Protein AF-A0A7C7V4V4-F1 (afdb_monomer_lite)

Structure (mmCIF, N/CA/C/O backbone):
data_AF-A0A7C7V4V4-F1
#
_entry.id   AF-A0A7C7V4V4-F1
#
loop_
_atom_site.group_PDB
_atom_site.id
_atom_site.type_symbol
_atom_site.label_atom_id
_atom_site.label_alt_id
_atom_site.label_comp_id
_atom_site.label_asym_id
_atom_site.label_entity_id
_atom_site.label_seq_id
_atom_site.pdbx_PDB_ins_code
_atom_site.Cartn_x
_atom_site.Cartn_y
_atom_site.Cartn_z
_atom_site.occupancy
_atom_site.B_iso_or_equiv
_atom_site.auth_seq_id
_atom_site.auth_comp_id
_atom_site.auth_asym_id
_atom_site.auth_atom_id
_atom_site.pdbx_PDB_model_num
ATOM 1 N N . MET A 1 1 ? 2.102 7.742 -15.409 1.00 45.19 1 MET A N 1
ATOM 2 C CA . MET A 1 1 ? 2.579 7.795 -14.006 1.00 45.19 1 MET A CA 1
ATOM 3 C C . MET A 1 1 ? 1.457 8.333 -13.139 1.00 45.19 1 MET A C 1
ATOM 5 O O . MET A 1 1 ? 1.022 9.452 -13.371 1.00 45.19 1 MET A O 1
ATOM 9 N N . SER A 1 2 ? 0.946 7.530 -12.204 1.00 52.53 2 SER A N 1
ATOM 10 C CA . SER A 1 2 ? -0.172 7.933 -11.345 1.00 52.53 2 SER A CA 1
ATOM 11 C C . SER A 1 2 ? 0.364 8.772 -10.183 1.00 52.53 2 SER A C 1
ATOM 13 O O . SER A 1 2 ? 1.082 8.263 -9.323 1.00 52.53 2 SER A O 1
ATOM 15 N N . ARG A 1 3 ? 0.106 10.081 -10.210 1.00 69.62 3 ARG A N 1
ATOM 16 C CA . ARG A 1 3 ? 0.270 10.973 -9.049 1.00 69.62 3 ARG A CA 1
ATOM 17 C C . ARG A 1 3 ? -1.017 10.931 -8.230 1.00 69.62 3 ARG A C 1
ATOM 19 O O . ARG A 1 3 ? -2.068 10.620 -8.795 1.00 69.62 3 ARG A O 1
ATOM 26 N N . ILE A 1 4 ? -0.956 11.284 -6.945 1.00 70.12 4 ILE A N 1
ATOM 27 C CA . ILE A 1 4 ? -2.127 11.219 -6.056 1.00 70.12 4 ILE A CA 1
ATOM 28 C C . ILE A 1 4 ? -3.329 12.005 -6.613 1.00 70.12 4 ILE A C 1
ATOM 30 O O . ILE A 1 4 ? -4.430 11.468 -6.668 1.00 70.12 4 ILE A O 1
ATOM 34 N N . GLY A 1 5 ? -3.096 13.208 -7.150 1.00 64.12 5 GLY A N 1
ATOM 35 C CA . GLY A 1 5 ? -4.133 14.040 -7.775 1.00 64.12 5 GLY A CA 1
ATOM 36 C C . GLY A 1 5 ? -4.476 13.687 -9.228 1.00 64.12 5 GLY A C 1
ATOM 37 O O . GLY A 1 5 ? -5.410 14.254 -9.774 1.00 64.12 5 GLY A O 1
ATOM 38 N N . GLY A 1 6 ? -3.734 12.777 -9.870 1.00 71.62 6 GLY A N 1
ATOM 39 C CA . GLY A 1 6 ? -3.964 12.398 -11.270 1.00 71.62 6 GLY A CA 1
ATOM 40 C C . GLY A 1 6 ? -4.728 11.085 -11.410 1.00 71.62 6 GLY A C 1
ATOM 41 O O . GLY A 1 6 ? -5.802 11.039 -11.991 1.00 71.62 6 GLY A O 1
ATOM 42 N N . GLY A 1 7 ? -4.174 9.998 -10.872 1.00 72.00 7 GLY A N 1
ATOM 43 C CA . GLY A 1 7 ? -4.802 8.674 -10.941 1.00 72.00 7 GLY A CA 1
ATOM 44 C C . GLY A 1 7 ? -4.819 7.942 -9.603 1.00 72.00 7 GLY A C 1
ATOM 45 O O . GLY A 1 7 ? -5.002 6.724 -9.576 1.00 72.00 7 GLY A O 1
ATOM 46 N N . GLY A 1 8 ? -4.619 8.668 -8.497 1.00 76.44 8 GLY A N 1
ATOM 47 C CA . GLY A 1 8 ? -4.661 8.115 -7.146 1.00 76.44 8 GLY A CA 1
ATOM 48 C C . GLY A 1 8 ? -5.963 7.383 -6.849 1.00 76.44 8 GLY A C 1
ATOM 49 O O . GLY A 1 8 ? -5.939 6.237 -6.403 1.00 76.44 8 GLY A O 1
ATOM 50 N N . SER A 1 9 ? -7.092 7.999 -7.203 1.00 77.69 9 SER A N 1
ATOM 51 C CA . SER A 1 9 ? -8.434 7.422 -7.054 1.00 77.69 9 SER A CA 1
ATOM 52 C C . SER A 1 9 ? -8.596 6.096 -7.806 1.00 77.69 9 SER A C 1
ATOM 54 O O . SER A 1 9 ? -9.168 5.145 -7.271 1.00 77.69 9 SER A O 1
ATOM 56 N N . HIS A 1 10 ? -8.046 5.994 -9.019 1.00 80.44 10 HIS A N 1
ATOM 57 C CA . HIS A 1 10 ? -8.098 4.768 -9.815 1.00 80.44 10 HIS A CA 1
ATOM 58 C C . HIS A 1 10 ? -7.267 3.641 -9.210 1.00 80.44 10 HIS A C 1
ATOM 60 O O . HIS A 1 10 ? -7.712 2.494 -9.249 1.00 80.44 10 HIS A O 1
ATOM 66 N N . SER A 1 11 ? -6.097 3.949 -8.644 1.00 82.00 11 SER A N 1
ATOM 67 C CA . SER A 1 11 ? -5.208 2.935 -8.070 1.00 82.00 11 SER A CA 1
ATOM 68 C C . SER A 1 11 ? -5.661 2.471 -6.684 1.00 82.00 11 SER A C 1
ATOM 70 O O . SER A 1 11 ? -5.532 1.290 -6.386 1.00 82.00 11 SER A O 1
ATOM 72 N N . ILE A 1 12 ? -6.289 3.331 -5.877 1.00 87.31 12 ILE A N 1
ATOM 73 C CA . ILE A 1 12 ? -6.680 2.990 -4.497 1.00 87.31 12 ILE A CA 1
ATOM 74 C C . ILE A 1 12 ? -8.104 2.426 -4.352 1.00 87.31 12 ILE A C 1
ATOM 76 O O . ILE A 1 12 ? -8.500 2.045 -3.256 1.00 87.31 12 ILE A O 1
ATOM 80 N N . ASN A 1 13 ? -8.893 2.334 -5.427 1.00 88.25 13 ASN A N 1
ATOM 81 C CA . ASN A 1 13 ? -10.301 1.908 -5.360 1.00 88.25 13 ASN A CA 1
ATOM 82 C C . ASN A 1 13 ? -10.508 0.565 -4.629 1.00 88.25 13 ASN A C 1
ATOM 84 O O . ASN A 1 13 ? -11.387 0.453 -3.773 1.00 88.25 13 ASN A O 1
ATOM 88 N N . VAL A 1 14 ? -9.685 -0.451 -4.921 1.00 89.56 14 VAL A N 1
ATOM 89 C CA . VAL A 1 14 ? -9.786 -1.751 -4.232 1.00 89.56 14 VAL A CA 1
ATOM 90 C C . VAL A 1 14 ? -9.471 -1.613 -2.748 1.00 89.56 14 VAL A C 1
ATOM 92 O O . VAL A 1 14 ? -10.229 -2.132 -1.937 1.00 89.56 14 VAL A O 1
ATOM 95 N N . ALA A 1 15 ? -8.426 -0.870 -2.375 1.00 90.69 15 ALA A N 1
ATOM 96 C CA . ALA A 1 15 ? -8.108 -0.624 -0.971 1.00 90.69 15 ALA A CA 1
ATOM 97 C C . ALA A 1 15 ? -9.236 0.143 -0.261 1.00 90.69 15 ALA A C 1
ATOM 99 O O . ALA A 1 15 ? -9.632 -0.239 0.835 1.00 90.69 15 ALA A O 1
ATOM 100 N N . PHE A 1 16 ? -9.822 1.158 -0.907 1.00 91.38 16 PHE A N 1
ATOM 101 C CA . PHE A 1 16 ? -10.945 1.924 -0.362 1.00 91.38 16 PHE A CA 1
ATOM 102 C C . PHE A 1 16 ? -12.143 1.028 -0.023 1.00 91.38 16 PHE A C 1
ATOM 104 O O . PHE A 1 16 ? -12.714 1.132 1.065 1.00 91.38 16 PHE A O 1
ATOM 111 N N . LYS A 1 17 ? -12.507 0.127 -0.945 1.00 91.31 17 LYS A N 1
ATOM 112 C CA . LYS A 1 17 ? -13.627 -0.804 -0.764 1.00 91.31 17 LYS A CA 1
ATOM 113 C C . LYS A 1 17 ? -13.304 -1.913 0.231 1.00 91.31 17 LYS A C 1
ATOM 115 O O . LYS A 1 17 ? -14.086 -2.143 1.145 1.00 91.31 17 LYS A O 1
ATOM 120 N N . ALA A 1 18 ? -12.159 -2.576 0.078 1.00 91.44 18 ALA A N 1
ATOM 121 C CA . ALA A 1 18 ? -11.777 -3.716 0.909 1.00 91.44 18 ALA A CA 1
ATOM 122 C C . ALA A 1 18 ? -11.565 -3.322 2.374 1.00 91.44 18 ALA A C 1
ATOM 124 O O . ALA A 1 18 ? -11.892 -4.084 3.277 1.00 91.44 18 ALA A O 1
ATOM 125 N N . LEU A 1 19 ? -11.067 -2.108 2.615 1.00 92.56 19 LEU A N 1
ATOM 126 C CA . LEU A 1 19 ? -10.933 -1.562 3.957 1.00 92.56 19 LEU A CA 1
ATOM 127 C C . LEU A 1 19 ? -12.225 -0.903 4.454 1.00 92.56 19 LEU A C 1
ATOM 129 O O . LEU A 1 19 ? -12.207 -0.398 5.563 1.00 92.56 19 LEU A O 1
ATOM 133 N N . ASN A 1 20 ? -13.328 -0.879 3.704 1.00 92.25 20 ASN A N 1
ATOM 134 C CA . ASN A 1 20 ? -14.571 -0.206 4.097 1.00 92.25 20 ASN A CA 1
ATOM 135 C C . ASN A 1 20 ? -14.352 1.247 4.576 1.00 92.25 20 ASN A C 1
ATOM 137 O O . ASN A 1 20 ? -14.831 1.662 5.632 1.00 92.25 20 ASN A O 1
ATOM 141 N N . LEU A 1 21 ? -13.582 2.037 3.819 1.00 92.12 21 LEU A N 1
ATOM 142 C CA . LEU A 1 21 ? -13.266 3.415 4.220 1.00 92.12 21 LEU A CA 1
ATOM 143 C C . LEU A 1 21 ? -14.501 4.327 4.227 1.00 92.12 21 LEU A C 1
ATOM 145 O O . LEU A 1 21 ? -14.528 5.314 4.957 1.00 92.12 21 LEU A O 1
ATOM 149 N N . ARG A 1 22 ? -15.552 3.973 3.473 1.00 91.69 22 ARG A N 1
ATOM 150 C CA . ARG A 1 22 ? -16.830 4.701 3.458 1.00 91.69 22 ARG A CA 1
ATOM 151 C C . ARG A 1 22 ? -17.478 4.781 4.843 1.00 91.69 22 ARG A C 1
ATOM 153 O O . ARG A 1 22 ? -18.112 5.796 5.124 1.00 91.69 22 ARG A O 1
ATOM 160 N N . ALA A 1 23 ? -17.268 3.782 5.703 1.00 90.81 23 ALA A N 1
ATOM 161 C CA . ALA A 1 23 ? -17.816 3.762 7.058 1.00 90.81 23 ALA A CA 1
ATOM 162 C C . ALA A 1 23 ? -17.355 4.951 7.918 1.00 90.81 23 ALA A C 1
ATOM 164 O O . ALA A 1 23 ? -18.059 5.342 8.840 1.00 90.81 23 ALA A O 1
ATOM 165 N N . LEU A 1 24 ? -16.213 5.571 7.600 1.00 91.25 24 LEU A N 1
ATOM 166 C CA . LEU A 1 24 ? -15.748 6.773 8.301 1.00 91.25 24 LEU A CA 1
ATOM 167 C C . LEU A 1 24 ? -16.658 7.988 8.066 1.00 91.25 24 LEU A C 1
ATOM 169 O O . LEU A 1 24 ? -16.716 8.880 8.902 1.00 91.25 24 LEU A O 1
ATOM 173 N N . TRP A 1 25 ? -17.378 8.028 6.944 1.00 89.50 25 TRP A N 1
ATOM 174 C CA . TRP A 1 25 ? -18.326 9.104 6.644 1.00 89.50 25 TRP A CA 1
ATOM 175 C C . TRP A 1 25 ? -19.712 8.868 7.253 1.00 89.50 25 TRP A C 1
ATOM 177 O O . TRP A 1 25 ? -20.449 9.833 7.417 1.00 89.50 25 TRP A O 1
ATOM 187 N N . ASP A 1 26 ? -20.058 7.621 7.589 1.00 86.69 26 ASP A N 1
ATOM 188 C CA . ASP A 1 26 ? -21.332 7.277 8.246 1.00 86.69 26 ASP A CA 1
ATOM 189 C C . ASP A 1 26 ? -21.204 7.170 9.776 1.00 86.69 26 ASP A C 1
ATOM 191 O O . ASP A 1 26 ? -22.207 7.070 10.475 1.00 86.69 26 ASP A O 1
ATOM 195 N N . GLY A 1 27 ? -19.973 7.137 10.294 1.00 79.06 27 GLY A N 1
ATOM 196 C CA . GLY A 1 27 ? -19.676 6.903 11.705 1.00 79.06 27 GLY A CA 1
ATOM 197 C C . GLY A 1 27 ? -19.525 8.168 12.553 1.00 79.06 27 GLY A C 1
ATOM 198 O O . GLY A 1 27 ? -19.788 9.289 12.121 1.00 79.06 27 GLY A O 1
ATOM 199 N N . ASP A 1 28 ? -19.048 7.960 13.782 1.00 79.75 28 ASP A N 1
ATOM 200 C CA . ASP A 1 28 ? -18.786 9.012 14.768 1.00 79.75 28 ASP A CA 1
ATOM 201 C C . ASP A 1 28 ? -17.800 10.078 14.226 1.00 79.75 28 ASP A C 1
ATOM 203 O O . ASP A 1 28 ? -16.652 9.745 13.891 1.00 79.75 28 ASP A O 1
ATOM 207 N N . PRO A 1 29 ? -18.194 11.368 14.185 1.00 78.50 29 PRO A N 1
ATOM 208 C CA . PRO A 1 29 ? -17.330 12.474 13.787 1.00 78.50 29 PRO A CA 1
ATOM 209 C C . PRO A 1 29 ? -16.006 12.577 14.552 1.00 78.50 29 PRO A C 1
ATOM 211 O O . PRO A 1 29 ? -15.039 13.096 13.994 1.00 78.50 29 PRO A O 1
ATOM 214 N N . ALA A 1 30 ? -15.931 12.082 15.790 1.00 74.62 30 ALA A N 1
ATOM 215 C CA . ALA A 1 30 ? -14.703 12.075 16.582 1.00 74.62 30 ALA A CA 1
ATOM 216 C C . ALA A 1 30 ? -13.709 10.979 16.147 1.00 74.62 30 ALA A C 1
ATOM 218 O O . ALA A 1 30 ? -12.518 11.068 16.442 1.00 74.62 30 ALA A O 1
ATOM 219 N N . ARG A 1 31 ? -14.167 9.949 15.419 1.00 74.88 31 ARG A N 1
ATOM 220 C CA . ARG A 1 31 ? -13.371 8.768 15.029 1.00 74.88 31 ARG A CA 1
ATOM 221 C C . ARG A 1 31 ? -13.189 8.613 13.516 1.00 74.88 31 ARG A C 1
ATOM 223 O O . ARG A 1 31 ? -12.745 7.566 13.053 1.00 74.88 31 ARG A O 1
ATOM 230 N N . ARG A 1 32 ? -13.488 9.659 12.737 1.00 86.50 32 ARG A N 1
ATOM 231 C CA . ARG A 1 32 ? -13.374 9.653 11.264 1.00 86.50 32 ARG A CA 1
ATOM 232 C C . ARG A 1 32 ? -12.073 10.227 10.701 1.00 86.50 32 ARG A C 1
ATOM 234 O O . ARG A 1 32 ? -11.859 10.173 9.492 1.00 86.50 32 ARG A O 1
ATOM 241 N N . THR A 1 33 ? -11.219 10.809 11.541 1.00 91.12 33 THR A N 1
ATOM 242 C CA . THR A 1 33 ? -10.024 11.529 11.079 1.00 91.12 33 THR A CA 1
ATOM 243 C C . THR A 1 33 ? -8.955 10.565 10.575 1.00 91.12 33 THR A C 1
ATOM 245 O O . THR A 1 33 ? -8.437 9.747 11.332 1.00 91.12 33 THR A O 1
ATOM 248 N N . ILE A 1 34 ? -8.587 10.699 9.299 1.00 93.44 34 ILE A N 1
ATOM 249 C CA . ILE A 1 34 ? -7.437 10.009 8.706 1.00 93.44 34 ILE A CA 1
ATOM 250 C C . ILE A 1 34 ? -6.203 10.887 8.917 1.00 93.44 34 ILE A C 1
ATOM 252 O O . ILE A 1 34 ? -6.159 12.022 8.441 1.00 93.44 34 ILE A O 1
ATOM 256 N N . ARG A 1 35 ? -5.192 10.367 9.619 1.00 94.38 35 ARG A N 1
ATOM 257 C CA . ARG A 1 35 ? -3.900 11.053 9.765 1.00 94.38 35 ARG A CA 1
ATOM 258 C C . ARG A 1 35 ? -3.096 10.881 8.482 1.00 94.38 35 ARG A C 1
ATOM 260 O O . ARG A 1 35 ? -3.012 9.770 7.967 1.00 94.38 35 ARG A O 1
ATOM 267 N N . VAL A 1 36 ? -2.506 11.963 7.981 1.00 94.94 36 VAL A N 1
ATOM 268 C CA . VAL A 1 36 ? -1.686 11.937 6.766 1.00 94.94 36 VAL A CA 1
ATOM 269 C C . VAL A 1 36 ? -0.301 12.474 7.079 1.00 94.94 36 VAL A C 1
ATOM 271 O O . VAL A 1 36 ? -0.162 13.604 7.538 1.00 94.94 36 VAL A O 1
ATOM 274 N N . GLU A 1 37 ? 0.713 11.663 6.804 1.00 95.25 37 GLU A N 1
ATOM 275 C CA . GLU A 1 37 ? 2.124 12.033 6.914 1.00 95.25 37 GLU A CA 1
ATOM 276 C C . GLU A 1 37 ? 2.810 11.805 5.569 1.00 95.25 37 GLU A C 1
ATOM 278 O O . GLU A 1 37 ? 2.416 10.930 4.794 1.00 95.25 37 GLU A O 1
ATOM 283 N N . THR A 1 38 ? 3.819 12.613 5.250 1.00 92.19 38 THR A N 1
ATOM 284 C CA . THR A 1 38 ? 4.466 12.564 3.936 1.00 92.19 38 THR A CA 1
ATOM 285 C C . THR A 1 38 ? 5.971 12.678 4.031 1.00 92.19 38 THR A C 1
ATOM 287 O O . THR A 1 38 ? 6.482 13.583 4.689 1.00 92.19 38 THR A O 1
ATOM 290 N N . GLU A 1 39 ? 6.658 11.859 3.247 1.00 92.44 39 GLU A N 1
ATOM 291 C CA . GLU A 1 39 ? 8.078 12.006 2.955 1.00 92.44 39 GLU A CA 1
ATOM 292 C C . GLU A 1 39 ? 8.235 12.354 1.477 1.00 92.44 39 GLU A C 1
ATOM 294 O O . GLU A 1 39 ? 7.593 11.763 0.605 1.00 92.44 39 GLU A O 1
ATOM 299 N N . VAL A 1 40 ? 9.078 13.335 1.174 1.00 91.00 40 VAL A N 1
ATOM 300 C CA . VAL A 1 40 ? 9.305 13.798 -0.197 1.00 91.00 40 VAL A CA 1
ATOM 301 C C . VAL A 1 40 ? 10.786 14.015 -0.433 1.00 91.00 40 VAL A C 1
ATOM 303 O O . VAL A 1 40 ? 11.516 14.409 0.470 1.00 91.00 40 VAL A O 1
ATOM 306 N N . SER A 1 41 ? 11.225 13.832 -1.678 1.00 88.62 41 SER A N 1
ATOM 307 C CA . SER A 1 41 ? 12.632 14.029 -2.040 1.00 88.62 41 SER A CA 1
ATOM 308 C C . SER A 1 41 ? 13.161 15.442 -1.767 1.00 88.62 41 SER A C 1
ATOM 310 O O . SER A 1 41 ? 14.359 15.623 -1.605 1.00 88.62 41 SER A O 1
ATOM 312 N N . GLN A 1 42 ? 12.283 16.442 -1.875 1.00 84.44 42 GLN A N 1
ATOM 313 C CA . GLN A 1 42 ? 12.574 17.875 -1.782 1.00 84.44 42 GLN A CA 1
ATOM 314 C C . GLN A 1 42 ? 11.249 18.634 -1.912 1.00 84.44 42 GLN A C 1
ATOM 316 O O . GLN A 1 42 ? 10.368 18.192 -2.656 1.00 84.44 42 GLN A O 1
ATOM 321 N N . ARG A 1 43 ? 11.110 19.768 -1.219 1.00 81.50 43 ARG A N 1
ATOM 322 C CA . ARG A 1 43 ? 9.992 20.697 -1.430 1.00 81.50 43 ARG A CA 1
ATOM 323 C C . ARG A 1 43 ? 10.351 21.618 -2.594 1.00 81.50 43 ARG A C 1
ATOM 325 O O . ARG A 1 43 ? 11.402 22.245 -2.554 1.00 81.50 43 ARG A O 1
ATOM 332 N N . TRP A 1 44 ? 9.504 21.666 -3.617 1.00 78.69 44 TRP A N 1
ATOM 333 C CA . TRP A 1 44 ? 9.639 22.600 -4.737 1.00 78.69 44 TRP A CA 1
ATOM 334 C C . TRP A 1 44 ? 8.430 23.526 -4.752 1.00 78.69 44 TRP A C 1
ATOM 336 O O . TRP A 1 44 ? 7.319 23.011 -4.633 1.00 78.69 44 TRP A O 1
ATOM 346 N N . PRO A 1 45 ? 8.621 24.849 -4.892 1.00 79.56 45 PRO A N 1
ATOM 347 C CA . PRO A 1 45 ? 7.507 25.788 -5.015 1.00 79.56 45 PRO A CA 1
ATOM 348 C C . PRO A 1 45 ? 6.666 25.519 -6.268 1.00 79.56 45 PRO A C 1
ATOM 350 O O . PRO A 1 45 ? 5.442 25.491 -6.193 1.00 79.56 45 PRO A O 1
ATOM 353 N N . ASP A 1 46 ? 7.334 25.217 -7.387 1.00 84.75 46 ASP A N 1
ATOM 354 C CA . ASP A 1 46 ? 6.702 25.202 -8.715 1.00 84.75 46 ASP A CA 1
ATOM 355 C C . ASP A 1 46 ? 6.633 23.809 -9.357 1.00 84.75 46 ASP A C 1
ATOM 357 O O . ASP A 1 46 ? 6.233 23.662 -10.512 1.00 84.75 46 ASP A O 1
ATOM 361 N N . ASN A 1 47 ? 7.072 22.759 -8.656 1.00 82.12 47 ASN A N 1
ATOM 362 C CA . ASN A 1 47 ? 7.144 21.419 -9.236 1.00 82.12 47 ASN A CA 1
ATOM 363 C C . ASN A 1 47 ? 6.858 20.313 -8.217 1.00 82.12 47 ASN A C 1
ATOM 365 O O . ASN A 1 47 ? 6.866 20.508 -7.003 1.00 82.12 47 ASN A O 1
ATOM 369 N N . TYR A 1 48 ? 6.617 19.112 -8.727 1.00 81.50 48 TYR A N 1
ATOM 370 C CA . TYR A 1 48 ? 6.381 17.927 -7.920 1.00 81.50 48 TYR A CA 1
ATOM 371 C C . TYR A 1 48 ? 7.699 17.293 -7.460 1.00 81.50 48 TYR A C 1
ATOM 373 O O . TYR A 1 48 ? 8.700 17.323 -8.184 1.00 81.50 48 TYR A O 1
ATOM 381 N N . PRO A 1 49 ? 7.714 16.650 -6.281 1.00 85.69 49 PRO A N 1
ATOM 382 C CA . PRO A 1 49 ? 8.889 15.926 -5.823 1.00 85.69 49 PRO A CA 1
ATOM 383 C C . PRO A 1 49 ? 9.198 14.735 -6.747 1.00 85.69 49 PRO A C 1
ATOM 385 O O . PRO A 1 49 ? 8.301 14.106 -7.311 1.00 85.69 49 PRO A O 1
ATOM 388 N N . ARG A 1 50 ? 10.487 14.389 -6.871 1.00 86.75 50 ARG A N 1
ATOM 389 C CA . ARG A 1 50 ? 10.961 13.257 -7.694 1.00 86.75 50 ARG A CA 1
ATOM 390 C C . ARG A 1 50 ? 10.413 11.921 -7.201 1.00 86.75 50 ARG A C 1
ATOM 392 O O . ARG A 1 50 ? 10.154 11.019 -7.996 1.00 86.75 50 ARG A O 1
ATOM 399 N N . TRP A 1 51 ? 10.279 11.798 -5.887 1.00 89.75 51 TRP A N 1
ATOM 400 C CA . TRP A 1 51 ? 9.564 10.714 -5.240 1.00 89.75 51 TRP A CA 1
ATOM 401 C C . TRP A 1 51 ? 8.797 11.251 -4.034 1.00 89.75 51 TRP A C 1
ATOM 403 O O . TRP A 1 51 ? 9.175 12.262 -3.437 1.00 89.75 51 TRP A O 1
ATOM 413 N N . GLN A 1 52 ? 7.719 10.560 -3.695 1.00 91.19 52 GLN A N 1
ATOM 414 C CA . GLN A 1 52 ? 6.845 10.861 -2.576 1.00 91.19 52 GLN A CA 1
ATOM 415 C C . GLN A 1 52 ? 6.388 9.554 -1.934 1.00 91.19 52 GLN A C 1
ATOM 417 O O . GLN A 1 52 ? 5.999 8.613 -2.630 1.00 91.19 52 GLN A O 1
ATOM 422 N N . ILE A 1 53 ? 6.387 9.540 -0.610 1.00 92.38 53 ILE A N 1
ATOM 423 C CA . ILE A 1 53 ? 5.743 8.533 0.220 1.00 92.38 53 ILE A CA 1
ATOM 424 C C . ILE A 1 53 ? 4.636 9.245 0.988 1.00 92.38 53 ILE A C 1
ATOM 426 O O . ILE A 1 53 ? 4.884 10.282 1.600 1.00 92.38 53 ILE A O 1
ATOM 430 N N . VAL A 1 54 ? 3.415 8.723 0.933 1.00 92.75 54 VAL A N 1
ATOM 431 C CA . VAL A 1 54 ? 2.304 9.208 1.762 1.00 92.75 54 VAL A CA 1
ATOM 432 C C . VAL A 1 54 ? 1.829 8.075 2.649 1.00 92.75 54 VAL A C 1
ATOM 434 O O . VAL A 1 54 ? 1.533 6.985 2.162 1.00 92.75 54 VAL A O 1
ATOM 437 N N . HIS A 1 55 ? 1.745 8.355 3.939 1.00 94.69 55 HIS A N 1
ATOM 438 C CA . HIS A 1 55 ? 1.276 7.450 4.971 1.00 94.69 55 HIS A CA 1
ATOM 439 C C . HIS A 1 55 ? -0.111 7.904 5.405 1.00 94.69 55 HIS A C 1
ATOM 441 O O . HIS A 1 55 ? -0.269 9.002 5.933 1.00 94.69 55 HIS A O 1
ATOM 447 N N . PHE A 1 56 ? -1.120 7.067 5.182 1.00 94.56 56 PHE A N 1
ATOM 448 C CA . PHE A 1 56 ? -2.470 7.292 5.689 1.00 94.56 56 PHE A CA 1
ATOM 449 C C . PHE A 1 56 ? -2.703 6.389 6.896 1.00 94.56 56 PHE A C 1
ATOM 451 O O . PHE A 1 56 ? -2.770 5.168 6.753 1.00 94.56 56 PHE A O 1
ATOM 458 N N . GLY A 1 57 ? -2.843 6.989 8.074 1.00 95.44 57 GLY A N 1
ATOM 459 C CA . GLY A 1 57 ? -3.312 6.327 9.285 1.00 95.44 57 GLY A CA 1
ATOM 460 C C . GLY A 1 57 ? -4.835 6.320 9.312 1.00 95.44 57 GLY A C 1
ATOM 461 O O . GLY A 1 57 ? -5.460 7.340 9.607 1.00 95.44 57 GLY A O 1
ATOM 462 N N . VAL A 1 58 ? -5.427 5.176 8.980 1.00 94.75 58 VAL A N 1
ATOM 463 C CA . VAL A 1 58 ? -6.874 4.963 8.983 1.00 94.75 58 VAL A CA 1
ATOM 464 C C . VAL A 1 58 ? -7.292 4.442 10.362 1.00 94.75 58 VAL A C 1
ATOM 466 O O . VAL A 1 58 ? -6.777 3.406 10.792 1.00 94.75 58 VAL A O 1
ATOM 469 N N . PRO A 1 59 ? -8.233 5.102 11.058 1.00 94.44 59 PRO A N 1
ATOM 470 C CA . PRO A 1 59 ? -8.684 4.642 12.365 1.00 94.44 59 PRO A CA 1
ATOM 471 C C . PRO A 1 59 ? -9.506 3.344 12.272 1.00 94.44 59 PRO A C 1
ATOM 473 O O . PRO A 1 59 ? -9.898 2.878 11.191 1.00 94.44 59 PRO A O 1
ATOM 476 N N . ALA A 1 60 ? -9.768 2.748 13.437 1.00 92.31 60 ALA A N 1
ATOM 477 C CA . ALA A 1 60 ? -10.717 1.646 13.558 1.00 92.31 60 ALA A CA 1
ATOM 478 C C . ALA A 1 60 ? -12.099 2.082 13.051 1.00 92.31 60 ALA A C 1
ATOM 480 O O . ALA A 1 60 ? -12.520 3.217 13.278 1.00 92.31 60 ALA A O 1
ATOM 481 N N . ARG A 1 61 ? -12.804 1.185 12.358 1.00 91.06 61 ARG A N 1
ATOM 482 C CA . ARG A 1 61 ? -14.118 1.481 11.767 1.00 91.06 61 ARG A CA 1
ATOM 483 C C . ARG A 1 61 ? -14.979 0.227 11.692 1.00 91.06 61 ARG A C 1
ATOM 485 O O . ARG A 1 61 ? -14.576 -0.780 11.109 1.00 91.06 61 ARG A O 1
ATOM 492 N N . GLY A 1 62 ? -16.171 0.285 12.284 1.00 86.38 62 GLY A N 1
ATOM 493 C CA . GLY A 1 62 ? -17.002 -0.904 12.480 1.00 86.38 62 GLY A CA 1
ATOM 494 C C . GLY A 1 62 ? -16.230 -1.989 13.236 1.00 86.38 62 GLY A C 1
ATOM 495 O O . GLY A 1 62 ? -15.623 -1.712 14.266 1.00 86.38 62 GLY A O 1
ATOM 496 N N . SER A 1 63 ? -16.208 -3.205 12.691 1.00 88.62 63 SER A N 1
ATOM 497 C CA . SER A 1 63 ? -15.430 -4.336 13.216 1.00 88.62 63 SER A CA 1
ATOM 498 C C . SER A 1 63 ? -13.979 -4.394 12.716 1.00 88.62 63 SER A C 1
ATOM 500 O O . SER A 1 63 ? -13.246 -5.310 13.087 1.00 88.62 63 SER A O 1
ATOM 502 N N . LEU A 1 64 ? -13.543 -3.457 11.863 1.00 90.94 64 LEU A N 1
ATOM 503 C CA . LEU A 1 64 ? -12.194 -3.463 11.296 1.00 90.94 64 LEU A CA 1
ATOM 504 C C . LEU A 1 64 ? -11.211 -2.680 12.181 1.00 90.94 64 LEU A C 1
ATOM 506 O O . LEU A 1 64 ? -11.515 -1.545 12.573 1.00 90.94 64 LEU A O 1
ATOM 510 N N . PRO A 1 65 ? -10.005 -3.226 12.431 1.00 92.44 65 PRO A N 1
ATOM 511 C CA . PRO A 1 65 ? -8.976 -2.535 13.197 1.00 92.44 65 PRO A CA 1
ATOM 512 C C . PRO A 1 65 ? -8.415 -1.322 12.430 1.00 92.44 65 PRO A C 1
ATOM 514 O O . PRO A 1 65 ? -8.677 -1.161 11.224 1.00 92.44 65 PRO A O 1
ATOM 517 N N . PRO A 1 66 ? -7.625 -0.463 13.105 1.00 94.31 66 PRO A N 1
ATOM 518 C CA . PRO A 1 66 ? -6.837 0.562 12.434 1.00 94.31 66 PRO A CA 1
ATOM 519 C C . PRO A 1 66 ? -5.977 -0.040 11.317 1.00 94.31 66 PRO A C 1
ATOM 521 O O . PRO A 1 66 ? -5.518 -1.179 11.414 1.00 94.31 66 PRO A O 1
ATOM 524 N N . ALA A 1 67 ? -5.776 0.719 10.245 1.00 94.50 67 ALA A N 1
ATOM 525 C CA . ALA A 1 67 ? -5.024 0.275 9.078 1.00 94.50 67 ALA A CA 1
ATOM 526 C C . ALA A 1 67 ? -4.100 1.382 8.568 1.00 94.50 67 ALA A C 1
ATOM 528 O O . ALA A 1 67 ? -4.399 2.568 8.697 1.00 94.50 67 ALA A O 1
ATOM 529 N N . HIS A 1 68 ? -2.999 0.987 7.934 1.00 94.94 68 HIS A N 1
ATOM 530 C CA . HIS A 1 68 ? -2.081 1.910 7.274 1.00 94.94 68 HIS A CA 1
ATOM 531 C C . HIS A 1 68 ? -2.140 1.717 5.764 1.00 94.94 68 HIS A C 1
ATOM 533 O O . HIS A 1 68 ? -2.067 0.589 5.273 1.00 94.94 68 HIS A O 1
ATOM 539 N N . ILE A 1 69 ? -2.254 2.819 5.024 1.00 94.00 69 ILE A N 1
ATOM 540 C CA . ILE A 1 69 ? -2.097 2.815 3.569 1.00 94.00 69 ILE A CA 1
ATOM 541 C C . ILE A 1 69 ? -0.828 3.579 3.231 1.00 94.00 69 ILE A C 1
ATOM 543 O O . ILE A 1 69 ? -0.687 4.746 3.587 1.00 94.00 69 ILE A O 1
ATOM 547 N N . TYR A 1 70 ? 0.073 2.916 2.516 1.00 93.75 70 TYR A N 1
ATOM 548 C CA . TYR A 1 70 ? 1.312 3.506 2.036 1.00 93.75 70 TYR A CA 1
ATOM 549 C C . TYR A 1 70 ? 1.199 3.763 0.536 1.00 93.75 70 TYR A C 1
ATOM 551 O O . TYR A 1 70 ? 1.022 2.838 -0.258 1.00 93.75 70 TYR A O 1
ATOM 559 N N . TRP A 1 71 ? 1.291 5.028 0.143 1.00 91.75 71 TRP A N 1
ATOM 560 C CA . TRP A 1 71 ? 1.319 5.439 -1.253 1.00 91.75 71 TRP A CA 1
ATOM 561 C C . TRP A 1 71 ? 2.747 5.770 -1.661 1.00 91.75 71 TRP A C 1
ATOM 563 O O . TRP A 1 71 ? 3.342 6.710 -1.137 1.00 91.75 71 TRP A O 1
ATOM 573 N N . TYR A 1 72 ? 3.270 5.039 -2.639 1.00 91.94 72 TYR A N 1
ATOM 574 C CA . TYR A 1 72 ? 4.612 5.250 -3.166 1.00 91.94 72 TYR A CA 1
ATOM 575 C C . TYR A 1 72 ? 4.546 5.803 -4.587 1.00 91.94 72 TYR A C 1
ATOM 577 O O . TYR A 1 72 ? 3.957 5.199 -5.484 1.00 91.94 72 TYR A O 1
ATOM 585 N N . HIS A 1 73 ? 5.191 6.943 -4.808 1.00 89.81 73 HIS A N 1
ATOM 586 C CA . HIS A 1 73 ? 5.355 7.547 -6.122 1.00 89.81 73 HIS A CA 1
ATOM 587 C C . HIS A 1 73 ? 6.829 7.848 -6.377 1.00 89.81 73 HIS A C 1
ATOM 589 O O . HIS A 1 73 ? 7.499 8.425 -5.529 1.00 89.81 73 HIS A O 1
ATOM 595 N N . GLY A 1 74 ? 7.336 7.496 -7.554 1.00 89.50 74 GLY A N 1
ATOM 596 C CA . GLY A 1 74 ? 8.705 7.801 -7.961 1.00 89.50 74 GLY A CA 1
ATOM 597 C C . GLY A 1 74 ? 9.180 6.912 -9.104 1.00 89.50 74 GLY A C 1
ATOM 598 O O . GLY A 1 74 ? 8.471 6.001 -9.538 1.00 89.50 74 GLY A O 1
ATOM 599 N N . SER A 1 75 ? 10.390 7.173 -9.600 1.00 89.19 75 SER A N 1
ATOM 600 C CA . SER A 1 75 ? 11.061 6.245 -10.515 1.00 89.19 75 SER A CA 1
ATOM 601 C C . SER A 1 75 ? 11.456 4.956 -9.788 1.00 89.19 75 SER A C 1
ATOM 603 O O . SER A 1 75 ? 11.681 4.964 -8.576 1.00 89.19 75 SER A O 1
ATOM 605 N N . LEU A 1 76 ? 11.581 3.843 -10.523 1.00 89.44 76 LEU A N 1
ATOM 606 C CA . LEU A 1 76 ? 11.993 2.565 -9.930 1.00 89.44 76 LEU A CA 1
ATOM 607 C C . LEU A 1 76 ? 13.336 2.693 -9.200 1.00 89.44 76 LEU A C 1
ATOM 609 O O . LEU A 1 76 ? 13.464 2.197 -8.087 1.00 89.44 76 LEU A O 1
ATOM 613 N N . ASP A 1 77 ? 14.305 3.402 -9.779 1.00 91.50 77 ASP A N 1
ATOM 614 C CA . ASP A 1 77 ? 15.620 3.579 -9.158 1.00 91.50 77 ASP A CA 1
ATOM 615 C C . ASP A 1 77 ? 15.537 4.380 -7.860 1.00 91.50 77 ASP A C 1
ATOM 617 O O . ASP A 1 77 ? 16.228 4.065 -6.894 1.00 91.50 77 ASP A O 1
ATOM 621 N N . ALA A 1 78 ? 14.662 5.390 -7.799 1.00 90.56 78 ALA A N 1
ATOM 622 C CA . ALA A 1 78 ? 14.413 6.116 -6.560 1.00 90.56 78 ALA A CA 1
ATOM 623 C C . ALA A 1 78 ? 13.805 5.193 -5.494 1.00 90.56 78 ALA A C 1
ATOM 625 O O . ALA A 1 78 ? 14.302 5.160 -4.372 1.00 90.56 78 ALA A O 1
ATOM 626 N N . LEU A 1 79 ? 12.794 4.393 -5.849 1.00 90.44 79 LEU A N 1
ATOM 627 C CA . LEU A 1 79 ? 12.155 3.457 -4.917 1.00 90.44 79 LEU A CA 1
ATOM 628 C C . LEU A 1 79 ? 13.101 2.335 -4.459 1.00 90.44 79 LEU A C 1
ATOM 630 O O . LEU A 1 79 ? 13.049 1.933 -3.298 1.00 90.44 79 LEU A O 1
ATOM 634 N N . LYS A 1 80 ? 13.987 1.854 -5.339 1.00 92.81 80 LYS A N 1
ATOM 635 C CA . LYS A 1 80 ? 15.036 0.878 -5.004 1.00 92.81 80 LYS A CA 1
ATOM 636 C C . LYS A 1 80 ? 16.068 1.457 -4.042 1.00 92.81 80 LYS A C 1
ATOM 638 O O . LYS A 1 80 ? 16.418 0.784 -3.077 1.00 92.81 80 LYS A O 1
ATOM 643 N N . ARG A 1 81 ? 16.523 2.698 -4.265 1.00 92.19 81 ARG A N 1
ATOM 644 C CA . ARG A 1 81 ? 17.444 3.394 -3.344 1.00 92.19 81 ARG A CA 1
ATOM 645 C C . ARG A 1 81 ? 16.844 3.589 -1.951 1.00 92.19 81 ARG A C 1
ATOM 647 O O . ARG A 1 81 ? 17.575 3.549 -0.976 1.00 92.19 81 ARG A O 1
ATOM 654 N N . GLN A 1 82 ? 15.525 3.761 -1.857 1.00 88.62 82 GLN A N 1
ATOM 655 C CA . GLN A 1 82 ? 14.792 3.870 -0.586 1.00 88.62 82 GLN A CA 1
ATOM 656 C C . GLN A 1 82 ? 14.443 2.502 0.044 1.00 88.62 82 GLN A C 1
ATOM 658 O O . GLN A 1 82 ? 13.715 2.430 1.038 1.00 88.62 82 GLN A O 1
ATOM 663 N N . GLY A 1 83 ? 14.874 1.386 -0.558 1.00 92.62 83 GLY A N 1
ATOM 664 C CA . GLY A 1 83 ? 14.536 0.039 -0.086 1.00 92.62 83 GLY A CA 1
ATOM 665 C C . GLY A 1 83 ? 13.037 -0.292 -0.149 1.00 92.62 83 GLY A C 1
ATOM 666 O O . GLY A 1 83 ? 12.574 -1.227 0.502 1.00 92.62 83 GLY A O 1
ATOM 667 N N . ILE A 1 84 ? 12.231 0.508 -0.854 1.00 92.88 84 ILE A N 1
ATOM 668 C CA . ILE A 1 84 ? 10.772 0.336 -0.934 1.00 92.88 84 ILE A CA 1
ATOM 669 C C . ILE A 1 84 ? 10.450 -0.823 -1.866 1.00 92.88 84 ILE A C 1
ATOM 671 O O . ILE A 1 84 ? 9.626 -1.669 -1.536 1.00 92.88 84 ILE A O 1
ATOM 675 N N . TRP A 1 85 ? 11.124 -0.889 -3.015 1.00 93.00 85 TRP A N 1
ATOM 676 C CA . TRP A 1 85 ? 10.864 -1.928 -4.009 1.00 93.00 85 TRP A CA 1
ATOM 677 C C . TRP A 1 85 ? 11.102 -3.333 -3.440 1.00 93.00 85 TRP A C 1
ATOM 679 O O . TRP A 1 85 ? 10.236 -4.191 -3.551 1.00 93.00 85 TRP A O 1
ATOM 689 N N . GLN A 1 86 ? 12.211 -3.529 -2.727 1.00 94.12 86 GLN A N 1
ATOM 690 C CA . GLN A 1 86 ? 12.573 -4.794 -2.085 1.00 94.12 86 GLN A CA 1
ATOM 691 C C . GLN A 1 86 ? 11.564 -5.192 -0.999 1.00 94.12 86 GLN A C 1
ATOM 693 O O . GLN A 1 86 ? 11.225 -6.366 -0.859 1.00 94.12 86 GLN A O 1
ATOM 698 N N . ARG A 1 87 ? 11.041 -4.215 -0.243 1.00 93.25 87 ARG A N 1
ATOM 699 C CA . ARG A 1 87 ? 9.955 -4.453 0.720 1.00 93.25 87 ARG A CA 1
ATOM 700 C C . ARG A 1 87 ? 8.685 -4.926 0.015 1.00 93.25 87 ARG A C 1
ATOM 702 O O . ARG A 1 87 ? 8.103 -5.913 0.449 1.00 93.25 87 ARG A O 1
ATOM 709 N N . LEU A 1 88 ? 8.294 -4.282 -1.087 1.00 93.12 88 LEU A N 1
ATOM 710 C CA . LEU A 1 88 ? 7.125 -4.692 -1.873 1.00 93.12 88 LEU A CA 1
ATOM 711 C C . LEU A 1 88 ? 7.291 -6.102 -2.462 1.00 93.12 88 LEU A C 1
ATOM 713 O O . LEU A 1 88 ? 6.348 -6.887 -2.419 1.00 93.12 88 LEU A O 1
ATOM 717 N N . GLU A 1 89 ? 8.482 -6.437 -2.962 1.00 93.50 89 GLU A N 1
ATOM 718 C CA . GLU A 1 89 ? 8.812 -7.780 -3.462 1.00 93.50 89 GLU A CA 1
ATOM 719 C C . GLU A 1 89 ? 8.695 -8.837 -2.367 1.00 93.50 89 GLU A C 1
ATOM 721 O O . GLU A 1 89 ? 8.036 -9.858 -2.561 1.00 93.50 89 GLU A O 1
ATOM 726 N N . LYS A 1 90 ? 9.270 -8.564 -1.190 1.00 93.25 90 LYS A N 1
ATOM 727 C CA . LYS A 1 90 ? 9.179 -9.452 -0.028 1.00 93.25 90 LYS A CA 1
ATOM 728 C C . LYS A 1 90 ? 7.729 -9.659 0.408 1.00 93.25 90 LYS A C 1
ATOM 730 O O . LYS A 1 90 ? 7.330 -10.789 0.659 1.00 93.25 90 LYS A O 1
ATOM 735 N N . THR A 1 91 ? 6.938 -8.589 0.480 1.00 91.75 91 THR A N 1
ATOM 736 C CA . THR A 1 91 ? 5.522 -8.662 0.866 1.00 91.75 91 THR A CA 1
ATOM 737 C C . THR A 1 91 ? 4.686 -9.443 -0.145 1.00 91.75 91 THR A C 1
ATOM 739 O O . THR A 1 91 ? 3.824 -10.215 0.255 1.00 91.75 91 THR A O 1
ATOM 742 N N . ALA A 1 92 ? 4.922 -9.265 -1.445 1.00 89.75 92 ALA A N 1
ATOM 743 C CA . ALA A 1 92 ? 4.191 -9.991 -2.481 1.00 89.75 92 ALA A CA 1
ATOM 744 C C . ALA A 1 92 ? 4.706 -11.428 -2.703 1.00 89.75 92 ALA A C 1
ATOM 746 O O . ALA A 1 92 ? 4.049 -12.200 -3.397 1.00 89.75 92 ALA A O 1
ATOM 747 N N . GLY A 1 93 ? 5.890 -11.781 -2.188 1.00 89.31 93 GLY A N 1
ATOM 748 C CA . GLY A 1 93 ? 6.575 -13.044 -2.490 1.00 89.31 93 GLY A CA 1
ATOM 749 C C . GLY A 1 93 ? 7.076 -13.150 -3.939 1.00 89.31 93 GLY A C 1
ATOM 750 O O . GLY A 1 93 ? 7.525 -14.210 -4.363 1.00 89.31 93 GLY A O 1
ATOM 751 N N . ARG A 1 94 ? 6.973 -12.064 -4.716 1.00 89.50 94 ARG A N 1
ATOM 752 C CA . ARG A 1 94 ? 7.387 -11.950 -6.122 1.00 89.50 94 ARG A CA 1
ATOM 753 C C . ARG A 1 94 ? 7.506 -10.475 -6.530 1.00 89.50 94 ARG A C 1
ATOM 755 O O . ARG A 1 94 ? 6.936 -9.619 -5.851 1.00 89.50 94 ARG A O 1
ATOM 762 N N . PRO A 1 95 ? 8.137 -10.151 -7.673 1.00 88.56 95 PRO A N 1
ATOM 763 C CA . PRO A 1 95 ? 8.068 -8.813 -8.253 1.00 88.56 95 PRO A CA 1
ATOM 764 C C . PRO A 1 95 ? 6.616 -8.335 -8.431 1.00 88.56 95 PRO A C 1
ATOM 766 O O . PRO A 1 95 ? 5.842 -9.020 -9.110 1.00 88.56 95 PRO A O 1
ATOM 769 N N . PRO A 1 96 ? 6.217 -7.175 -7.866 1.00 86.25 96 PRO A N 1
ATOM 770 C CA . PRO A 1 96 ? 4.856 -6.644 -7.963 1.00 86.25 96 PRO A CA 1
ATOM 771 C C . PRO A 1 96 ? 4.644 -5.997 -9.340 1.00 86.25 96 PRO A C 1
ATOM 773 O O . PRO A 1 96 ? 4.521 -4.781 -9.492 1.00 86.25 96 PRO A O 1
ATOM 776 N N . ILE A 1 97 ? 4.685 -6.836 -10.376 1.00 86.88 97 ILE A N 1
ATOM 777 C CA . ILE A 1 97 ? 4.585 -6.447 -11.778 1.00 86.88 97 ILE A CA 1
ATOM 778 C C . ILE A 1 97 ? 3.321 -7.062 -12.368 1.00 86.88 97 ILE A C 1
ATOM 780 O O . ILE A 1 97 ? 3.119 -8.273 -12.334 1.00 86.88 97 ILE A O 1
ATOM 784 N N . SER A 1 98 ? 2.467 -6.226 -12.951 1.00 82.8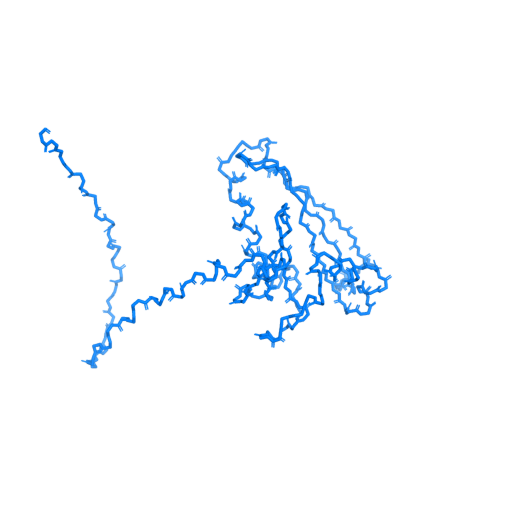1 98 SER A N 1
ATOM 785 C CA . SER A 1 98 ? 1.309 -6.669 -13.718 1.00 82.81 98 SER A CA 1
ATOM 786 C C . SER A 1 98 ? 1.625 -6.648 -15.211 1.00 82.81 98 SER A C 1
ATOM 788 O O . SER A 1 98 ? 1.571 -5.599 -15.851 1.00 82.81 98 SER A O 1
ATOM 790 N N . GLN A 1 99 ? 1.918 -7.815 -15.787 1.00 77.88 99 GLN A N 1
ATOM 791 C CA . GLN A 1 99 ? 2.228 -7.949 -17.220 1.00 77.88 99 GLN A CA 1
ATOM 792 C C . GLN A 1 99 ? 1.065 -7.522 -18.134 1.00 77.88 99 GLN A C 1
ATOM 794 O O . GLN A 1 99 ? 1.278 -7.100 -19.263 1.00 77.88 99 GLN A O 1
ATOM 799 N N . ARG A 1 100 ? -0.177 -7.575 -17.635 1.00 74.00 100 ARG A N 1
ATOM 800 C CA . ARG A 1 100 ? -1.398 -7.201 -18.373 1.00 74.00 100 ARG A CA 1
ATOM 801 C C . ARG A 1 100 ? -1.774 -5.718 -18.220 1.00 74.00 100 ARG A C 1
ATOM 803 O O . ARG A 1 100 ? -2.935 -5.353 -18.388 1.00 74.00 100 ARG A O 1
ATOM 810 N N . SER A 1 101 ? -0.826 -4.861 -17.841 1.00 79.38 101 SER A N 1
ATOM 811 C CA . SER A 1 101 ? -1.057 -3.440 -17.563 1.00 79.38 101 SER A CA 1
ATOM 812 C C . SER A 1 101 ? -0.188 -2.544 -18.439 1.00 79.38 101 SER A C 1
ATOM 814 O O . SER A 1 101 ? 1.007 -2.778 -18.588 1.00 79.38 101 SER A O 1
ATOM 816 N N . ARG A 1 102 ? -0.765 -1.434 -18.921 1.00 72.88 102 ARG A N 1
ATOM 817 C CA . ARG A 1 102 ? -0.022 -0.336 -19.575 1.00 72.88 102 ARG A CA 1
ATOM 818 C C . ARG A 1 102 ? 0.963 0.365 -18.627 1.00 72.88 102 ARG A C 1
ATOM 820 O O . ARG A 1 102 ? 1.870 1.055 -19.074 1.00 72.88 102 ARG A O 1
ATOM 827 N N . ALA A 1 103 ? 0.788 0.185 -17.319 1.00 78.88 103 ALA A N 1
ATOM 828 C CA . ALA A 1 103 ? 1.719 0.613 -16.283 1.00 78.88 103 ALA A CA 1
ATOM 829 C C . ALA A 1 103 ? 2.070 -0.610 -15.416 1.00 78.88 103 ALA A C 1
ATOM 831 O O . ALA A 1 103 ? 1.452 -0.815 -14.369 1.00 78.88 103 ALA A O 1
ATOM 832 N N . PRO A 1 104 ? 3.003 -1.468 -15.865 1.00 82.06 104 PRO A N 1
ATOM 833 C CA . PRO A 1 104 ? 3.209 -2.789 -15.273 1.00 82.06 104 PRO A CA 1
ATOM 834 C C . PRO A 1 104 ? 3.805 -2.736 -13.865 1.00 82.06 104 PRO A C 1
ATOM 836 O O . PRO A 1 104 ? 3.528 -3.612 -13.062 1.00 82.06 104 PRO A O 1
ATOM 839 N N . ARG A 1 105 ? 4.562 -1.685 -13.532 1.00 86.38 105 ARG A N 1
ATOM 840 C CA . ARG A 1 105 ? 5.147 -1.456 -12.195 1.00 86.38 105 ARG A CA 1
ATOM 841 C C . ARG A 1 105 ? 4.256 -0.603 -11.280 1.00 86.38 105 ARG A C 1
ATOM 843 O O . ARG A 1 105 ? 4.733 -0.044 -10.299 1.00 86.38 105 ARG A O 1
ATOM 850 N N . SER A 1 106 ? 2.992 -0.404 -11.648 1.00 84.81 106 SER A N 1
ATOM 851 C CA . SER A 1 106 ? 2.035 0.398 -10.885 1.00 84.81 106 SER A CA 1
ATOM 852 C C . SER A 1 106 ? 0.832 -0.456 -10.510 1.00 84.81 106 SER A C 1
ATOM 854 O O . SER A 1 106 ? 0.320 -1.212 -11.338 1.00 84.81 106 SER A O 1
ATOM 856 N N . GLY A 1 107 ? 0.369 -0.307 -9.272 1.00 88.19 107 GLY A N 1
ATOM 857 C CA . GLY A 1 107 ? -0.628 -1.196 -8.698 1.00 88.19 107 GLY A CA 1
ATOM 858 C C . GLY A 1 107 ? -0.834 -0.963 -7.211 1.00 88.19 107 GLY A C 1
ATOM 859 O O . GLY A 1 107 ? -0.462 0.084 -6.679 1.00 88.19 107 GLY A O 1
ATOM 860 N N . SER A 1 108 ? -1.436 -1.935 -6.541 1.00 90.94 108 SER A N 1
ATOM 861 C CA . SER A 1 108 ? -1.602 -1.930 -5.088 1.00 90.94 108 SER A CA 1
ATOM 862 C C . SER A 1 108 ? -1.405 -3.326 -4.514 1.00 90.94 108 SER A C 1
ATOM 864 O O . SER A 1 108 ? -1.697 -4.324 -5.170 1.00 90.94 108 SER A O 1
ATOM 866 N N . LEU A 1 109 ? -0.904 -3.374 -3.280 1.00 92.56 109 LEU A N 1
ATOM 867 C CA . LEU A 1 109 ? -0.840 -4.578 -2.463 1.00 92.56 109 LEU A CA 1
ATOM 868 C C . LEU A 1 109 ? -1.750 -4.369 -1.254 1.00 92.56 109 LEU A C 1
ATOM 870 O O . LEU A 1 109 ? -1.519 -3.462 -0.457 1.00 92.56 109 LEU A O 1
ATOM 874 N N . LEU A 1 110 ? -2.786 -5.192 -1.125 1.00 92.88 110 LEU A N 1
ATOM 875 C CA . LEU A 1 110 ? -3.600 -5.263 0.082 1.00 92.88 110 LEU A CA 1
ATOM 876 C C . LEU A 1 110 ? -3.127 -6.459 0.901 1.00 92.88 110 LEU A C 1
ATOM 878 O O . LEU A 1 110 ? -3.312 -7.601 0.488 1.00 92.88 110 LEU A O 1
ATOM 882 N N . VAL A 1 111 ? -2.508 -6.186 2.043 1.00 92.94 111 VAL A N 1
ATOM 883 C CA . VAL A 1 111 ? -1.904 -7.207 2.901 1.00 92.94 111 VAL A CA 1
ATOM 884 C C . VAL A 1 111 ? -2.897 -7.603 3.986 1.00 92.94 111 VAL A C 1
ATOM 886 O O . VAL A 1 111 ? -3.314 -6.763 4.781 1.00 92.94 111 VAL A O 1
ATOM 889 N N . GLY A 1 112 ? -3.287 -8.874 4.005 1.00 89.44 112 GLY A N 1
ATOM 890 C CA . GLY A 1 112 ? -4.093 -9.477 5.061 1.00 89.44 112 GLY A CA 1
ATOM 891 C C . GLY A 1 112 ? -3.312 -10.546 5.822 1.00 89.44 112 GLY A C 1
ATOM 892 O O . GLY A 1 112 ? -2.196 -10.902 5.459 1.00 89.44 112 GLY A O 1
ATOM 893 N N . SER A 1 113 ? -3.923 -11.103 6.867 1.00 87.50 113 SER A N 1
ATOM 894 C CA . SER A 1 113 ? -3.307 -12.162 7.682 1.00 87.50 113 SER A CA 1
ATOM 895 C C . SER A 1 113 ? -3.146 -13.500 6.954 1.00 87.50 113 SER A C 1
ATOM 897 O O . SER A 1 113 ? -2.295 -14.294 7.334 1.00 87.50 113 SER A O 1
ATOM 899 N N . LYS A 1 114 ? -3.959 -13.759 5.920 1.00 87.88 114 LYS A N 1
ATOM 900 C CA . LYS A 1 114 ? -3.947 -15.011 5.140 1.00 87.88 114 LYS A CA 1
ATOM 901 C C . LYS A 1 114 ? -3.194 -14.911 3.814 1.00 87.88 114 LYS A C 1
ATOM 903 O O . LYS A 1 114 ? -2.964 -15.927 3.179 1.00 87.88 114 LYS A O 1
ATOM 908 N N . GLY A 1 115 ? -2.888 -13.702 3.352 1.00 89.94 115 GLY A N 1
ATOM 909 C CA . GLY A 1 115 ? -2.327 -13.495 2.023 1.00 89.94 115 GLY A CA 1
ATOM 910 C C . GLY A 1 115 ? -2.408 -12.047 1.562 1.00 89.94 115 GLY A C 1
ATOM 911 O O . GLY A 1 115 ? -2.865 -11.159 2.289 1.00 89.94 115 GLY A O 1
ATOM 912 N N . VAL A 1 116 ? -1.963 -11.815 0.331 1.00 93.00 116 VAL A N 1
ATOM 913 C CA . VAL A 1 116 ? -1.854 -10.484 -0.270 1.00 93.00 116 VAL A CA 1
ATOM 914 C C . VAL A 1 116 ? -2.652 -10.423 -1.564 1.00 93.00 116 VAL A C 1
ATOM 916 O O . VAL A 1 116 ? -2.492 -11.263 -2.445 1.00 93.00 116 VAL A O 1
ATOM 919 N N . VAL A 1 117 ? -3.483 -9.395 -1.721 1.00 92.31 117 VAL A N 1
ATOM 920 C CA . VAL A 1 117 ? -4.112 -9.083 -3.009 1.00 92.31 117 VAL A CA 1
ATOM 921 C C . VAL A 1 117 ? -3.205 -8.127 -3.768 1.00 92.31 117 VAL A C 1
ATOM 923 O O . VAL A 1 117 ? -2.976 -7.008 -3.315 1.00 92.31 117 VAL A O 1
ATOM 926 N N . HIS A 1 118 ? -2.714 -8.539 -4.932 1.00 92.50 118 HIS A N 1
ATOM 927 C CA . HIS A 1 118 ? -1.972 -7.677 -5.847 1.00 92.50 118 HIS A CA 1
ATOM 928 C C . HIS A 1 118 ? -2.868 -7.231 -6.999 1.00 92.50 118 HIS A C 1
ATOM 930 O O . HIS A 1 118 ? -3.457 -8.063 -7.690 1.00 92.50 118 HIS A O 1
ATOM 936 N N . THR A 1 119 ? -2.949 -5.923 -7.233 1.00 90.88 119 THR A N 1
ATOM 937 C CA . THR A 1 119 ? -3.740 -5.336 -8.319 1.00 90.88 119 THR A CA 1
ATOM 938 C C . THR A 1 119 ? -2.877 -4.518 -9.269 1.00 90.88 119 THR A C 1
ATOM 940 O O . THR A 1 119 ? -1.837 -3.987 -8.884 1.00 90.88 119 THR A O 1
ATOM 943 N N . ASN A 1 120 ? -3.317 -4.378 -10.520 1.00 89.25 120 ASN A N 1
ATOM 944 C CA . ASN A 1 120 ? -2.713 -3.420 -11.446 1.00 89.25 120 ASN A CA 1
ATOM 945 C C . ASN A 1 120 ? -3.170 -1.972 -11.172 1.00 89.25 120 ASN A C 1
ATOM 947 O O . ASN A 1 120 ? -4.092 -1.723 -10.401 1.00 89.25 120 ASN A O 1
ATOM 951 N N . ALA A 1 121 ? -2.550 -1.001 -11.848 1.00 84.88 121 ALA A N 1
ATOM 952 C CA . ALA A 1 121 ? -2.775 0.437 -11.644 1.00 84.88 121 ALA A CA 1
ATOM 953 C C . ALA A 1 121 ? -4.243 0.911 -11.713 1.00 84.88 121 ALA A C 1
ATOM 955 O O . ALA A 1 121 ? -4.564 1.956 -11.147 1.00 84.88 121 ALA A O 1
ATOM 956 N N . TYR A 1 122 ? -5.106 0.166 -12.411 1.00 86.25 122 TYR A N 1
ATOM 957 C CA . TYR A 1 122 ? -6.531 0.468 -12.597 1.00 86.25 122 TYR A CA 1
ATOM 958 C C . TYR A 1 122 ? -7.451 -0.572 -11.948 1.00 86.25 122 TYR A C 1
ATOM 960 O O . TYR A 1 122 ? -8.653 -0.566 -12.200 1.00 86.25 122 TYR A O 1
ATOM 968 N N . ASN A 1 123 ? -6.901 -1.472 -11.130 1.00 84.44 123 ASN A N 1
ATOM 969 C CA . ASN A 1 123 ? -7.633 -2.525 -10.433 1.00 84.44 123 ASN A CA 1
ATOM 970 C C . ASN A 1 123 ? -8.484 -3.442 -11.342 1.00 84.44 123 ASN A C 1
ATOM 972 O O . ASN A 1 123 ? -9.468 -4.025 -10.894 1.00 84.44 123 ASN A O 1
ATOM 976 N N . SER A 1 124 ? -8.126 -3.572 -12.623 1.00 84.75 124 SER A N 1
ATOM 977 C CA . SER A 1 124 ? -8.825 -4.432 -13.591 1.00 84.75 124 SER A CA 1
ATOM 978 C C . SER A 1 124 ? -8.311 -5.871 -13.600 1.00 84.75 124 SER A C 1
ATOM 980 O O . SER A 1 124 ? -8.990 -6.774 -14.089 1.00 84.75 124 SER A O 1
ATOM 982 N N . VAL A 1 125 ? -7.110 -6.085 -13.062 1.00 84.94 125 VAL A N 1
ATOM 983 C CA . VAL A 1 125 ? -6.509 -7.401 -12.849 1.00 84.94 125 VAL A CA 1
ATOM 984 C C . VAL A 1 125 ? -6.103 -7.483 -11.388 1.00 84.94 125 VAL A C 1
ATOM 986 O O . VAL A 1 125 ? -5.387 -6.602 -10.907 1.00 84.94 125 VAL A O 1
ATOM 989 N N . CYS A 1 126 ? -6.546 -8.545 -10.719 1.00 86.62 126 CYS A N 1
ATOM 990 C CA . CYS A 1 126 ? -6.237 -8.844 -9.328 1.00 86.62 126 CYS A CA 1
ATOM 991 C C . CYS A 1 126 ? -5.730 -10.286 -9.229 1.00 86.62 126 CYS A C 1
ATOM 993 O O . CYS A 1 126 ? -6.264 -11.168 -9.899 1.00 86.62 126 CYS A O 1
ATOM 995 N N . ALA A 1 127 ? -4.724 -10.514 -8.392 1.00 88.50 127 ALA A N 1
ATOM 996 C CA . ALA A 1 127 ? -4.207 -11.834 -8.051 1.00 88.50 127 ALA A CA 1
ATOM 997 C C . ALA A 1 127 ? -4.139 -11.975 -6.527 1.00 88.50 127 ALA A C 1
ATOM 999 O O . ALA A 1 127 ? -3.743 -11.029 -5.843 1.00 88.50 127 ALA A O 1
ATOM 1000 N N . LEU A 1 128 ? -4.519 -13.143 -6.014 1.00 90.31 128 LEU A N 1
ATOM 1001 C CA . LEU A 1 128 ? -4.350 -13.516 -4.611 1.00 90.31 128 LEU A CA 1
ATOM 1002 C C . LEU A 1 128 ? -3.017 -14.247 -4.458 1.00 90.31 128 LEU A C 1
ATOM 1004 O O . LEU A 1 128 ? -2.702 -15.115 -5.267 1.00 90.31 128 LEU A O 1
ATOM 1008 N N . LEU A 1 129 ? -2.227 -13.861 -3.460 1.00 88.81 129 LEU A N 1
ATOM 1009 C CA . LEU A 1 129 ? -0.876 -14.364 -3.224 1.00 88.81 129 LEU A CA 1
ATOM 1010 C C . LEU A 1 129 ? -0.771 -14.963 -1.816 1.00 88.81 129 LEU A C 1
ATOM 1012 O O . LEU A 1 129 ? -1.243 -14.311 -0.878 1.00 88.81 129 LEU A O 1
ATOM 1016 N N . PRO A 1 130 ? -0.120 -16.131 -1.650 1.00 86.81 130 PRO A N 1
ATOM 1017 C CA . PRO A 1 130 ? 0.456 -16.998 -2.694 1.00 86.81 130 PRO A CA 1
ATOM 1018 C C . PRO A 1 130 ? -0.614 -17.686 -3.562 1.00 86.81 130 PRO A C 1
ATOM 1020 O O . PRO A 1 130 ? -1.630 -18.131 -3.048 1.00 86.81 130 PRO A O 1
ATOM 1023 N N . GLU A 1 131 ? -0.403 -17.798 -4.879 1.00 82.69 131 GLU A N 1
ATOM 1024 C CA . GLU A 1 131 ? -1.450 -18.273 -5.814 1.00 82.69 131 GLU A CA 1
ATOM 1025 C C . GLU A 1 131 ? -1.929 -19.711 -5.512 1.00 82.69 131 GLU A C 1
ATOM 1027 O O . GLU A 1 131 ? -3.103 -20.023 -5.714 1.00 82.69 131 GLU A O 1
ATOM 1032 N N . GLY A 1 132 ? -1.050 -20.565 -4.972 1.00 80.88 132 GLY A N 1
ATOM 1033 C CA . GLY A 1 132 ? -1.373 -21.950 -4.602 1.00 80.88 132 GLY A CA 1
ATOM 1034 C C . GLY A 1 132 ? -2.424 -22.075 -3.493 1.00 80.88 132 GLY A C 1
ATOM 1035 O O . GLY A 1 132 ? -3.262 -22.975 -3.550 1.00 80.88 132 GLY A O 1
ATOM 1036 N N . ASP A 1 133 ? -2.451 -21.128 -2.552 1.00 81.62 133 ASP A N 1
ATOM 1037 C CA . ASP A 1 133 ? -3.350 -21.156 -1.389 1.00 81.62 133 ASP A CA 1
ATOM 1038 C C . ASP A 1 133 ? -4.789 -20.739 -1.748 1.00 81.62 133 ASP A C 1
ATOM 1040 O O . ASP A 1 133 ? -5.726 -20.957 -0.979 1.00 81.62 133 ASP A O 1
ATOM 1044 N N . PHE A 1 134 ? -4.985 -20.146 -2.933 1.00 78.75 134 PHE A N 1
ATOM 1045 C CA . PHE A 1 134 ? -6.255 -19.557 -3.373 1.00 78.75 134 PHE A CA 1
ATOM 1046 C C . PHE A 1 134 ? -6.804 -20.160 -4.676 1.00 78.75 134 PHE A C 1
ATOM 1048 O O . PHE A 1 134 ? -7.674 -19.563 -5.318 1.00 78.75 134 PHE A O 1
ATOM 1055 N N . SER A 1 135 ? -6.352 -21.358 -5.052 1.00 64.31 135 SER A N 1
ATOM 1056 C CA . SER A 1 135 ? -6.745 -22.075 -6.280 1.00 64.31 135 SER A CA 1
ATOM 1057 C C . SER A 1 135 ? -8.266 -22.195 -6.489 1.00 64.31 135 SER A C 1
ATOM 1059 O O . SER A 1 135 ? -8.743 -22.085 -7.617 1.00 64.31 135 SER A O 1
ATOM 1061 N N . ASN A 1 136 ? -9.045 -22.302 -5.408 1.00 63.66 136 ASN A N 1
ATOM 1062 C CA . ASN A 1 136 ? -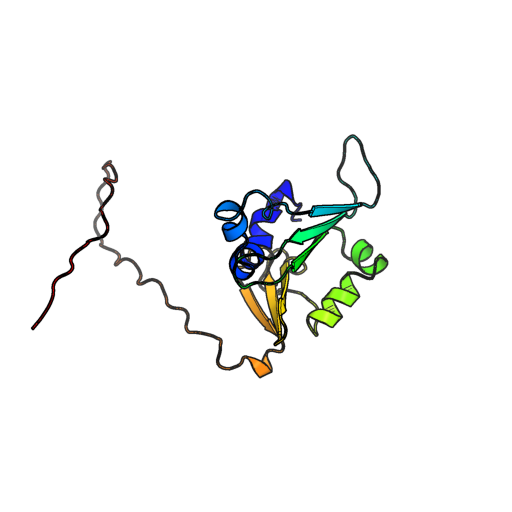10.508 -22.445 -5.449 1.00 63.66 136 ASN A CA 1
ATOM 1063 C C . ASN A 1 136 ? -11.295 -21.118 -5.389 1.00 63.66 136 ASN A C 1
ATOM 1065 O O . ASN A 1 136 ? -12.524 -21.136 -5.377 1.00 63.66 136 ASN A O 1
ATOM 1069 N N . GLN A 1 137 ? -10.625 -19.960 -5.322 1.00 57.72 137 GLN A N 1
ATOM 1070 C CA . GLN A 1 137 ? -11.279 -18.650 -5.149 1.00 57.72 137 GLN A CA 1
ATOM 1071 C C . GLN A 1 137 ? -11.342 -17.794 -6.419 1.00 57.72 137 GLN A C 1
ATOM 1073 O O . GLN A 1 137 ? -11.845 -16.667 -6.381 1.00 57.72 137 GLN A O 1
ATOM 1078 N N . VAL A 1 138 ? -10.896 -18.318 -7.563 1.00 49.06 138 VAL A N 1
ATOM 1079 C CA . VAL A 1 138 ? -11.091 -17.676 -8.871 1.00 49.06 138 VAL A CA 1
ATOM 1080 C C . VAL A 1 138 ? -12.553 -17.862 -9.289 1.00 49.06 138 VAL A C 1
ATOM 1082 O O . VAL A 1 138 ? -12.894 -18.679 -10.137 1.00 49.06 138 VAL A O 1
ATOM 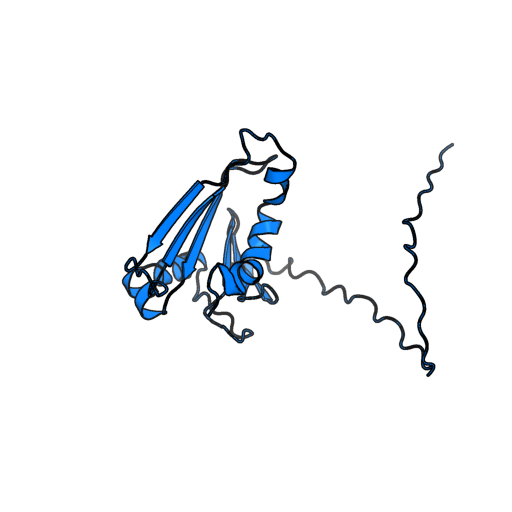1085 N N . GLY A 1 139 ? -13.449 -17.132 -8.623 1.00 43.50 139 GLY A N 1
ATOM 1086 C CA . GLY A 1 139 ? -14.878 -17.174 -8.890 1.00 43.50 139 GLY A CA 1
ATOM 1087 C C . GLY A 1 139 ? -15.156 -16.838 -10.350 1.00 43.50 139 GLY A C 1
ATOM 1088 O O . GLY A 1 139 ? -14.643 -15.844 -10.873 1.00 43.50 139 GLY A O 1
ATOM 1089 N N . HIS A 1 140 ? -15.965 -17.684 -10.994 1.00 43.09 140 HIS A N 1
ATOM 1090 C CA . HIS A 1 140 ? -16.472 -17.503 -12.348 1.00 43.09 140 HIS A CA 1
ATOM 1091 C C . HIS A 1 140 ? -16.722 -16.026 -12.654 1.00 43.09 140 HIS A C 1
ATOM 1093 O O . HIS A 1 140 ? -17.434 -15.338 -11.913 1.00 43.09 140 HIS A O 1
ATOM 1099 N N . ARG A 1 141 ? -16.179 -15.542 -13.781 1.00 37.44 141 ARG A N 1
ATOM 1100 C CA . ARG A 1 141 ? -16.675 -14.310 -14.397 1.00 37.44 141 ARG A CA 1
ATOM 1101 C C . ARG A 1 141 ? -18.172 -14.508 -14.603 1.00 37.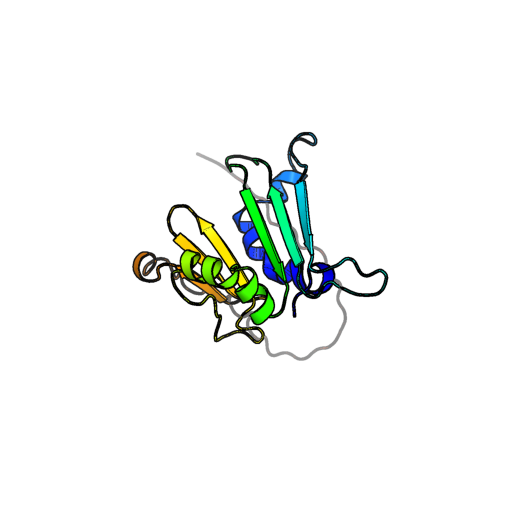44 141 ARG A C 1
ATOM 1103 O O . ARG A 1 141 ? -18.577 -15.148 -15.565 1.00 37.44 141 ARG A O 1
ATOM 1110 N N . ARG A 1 142 ? -18.992 -13.957 -13.709 1.00 44.53 142 ARG A N 1
ATOM 1111 C CA . ARG A 1 142 ? -20.384 -13.678 -14.029 1.00 44.53 142 ARG A CA 1
ATOM 1112 C C . ARG A 1 142 ? -20.322 -12.623 -15.118 1.00 44.53 142 ARG A C 1
ATOM 1114 O O . ARG A 1 142 ? -20.056 -11.453 -14.848 1.00 44.53 142 ARG A O 1
ATOM 1121 N N . SER A 1 143 ? -20.425 -13.075 -16.364 1.00 44.81 143 SER A N 1
ATOM 1122 C CA . SER A 1 143 ? -20.737 -12.191 -17.468 1.00 44.81 143 SER A CA 1
ATOM 1123 C C . SER A 1 143 ? -22.036 -11.494 -17.082 1.00 44.81 143 SER A C 1
ATOM 1125 O O . SER A 1 143 ? -23.007 -12.141 -16.684 1.00 44.81 143 SER A O 1
ATOM 1127 N N . CYS A 1 144 ? -22.051 -10.162 -17.132 1.00 33.94 144 CYS A N 1
ATOM 1128 C CA . CYS A 1 144 ? -23.336 -9.491 -17.231 1.00 33.94 144 CYS A CA 1
ATOM 1129 C C . CYS A 1 144 ? -24.029 -10.109 -18.451 1.00 33.94 144 CYS A C 1
ATOM 1131 O O . CYS A 1 144 ? -23.365 -10.217 -19.491 1.00 33.94 144 CYS A O 1
ATOM 1133 N N . PRO A 1 145 ? -25.296 -10.546 -18.352 1.00 39.22 145 PRO A N 1
ATOM 1134 C CA . PRO A 1 145 ? -26.015 -10.986 -19.532 1.00 39.22 145 PRO A CA 1
ATOM 1135 C C . PRO A 1 145 ? -25.905 -9.865 -20.560 1.00 39.22 145 PRO A C 1
ATOM 1137 O O . PRO A 1 145 ? -26.195 -8.702 -20.262 1.00 39.22 145 PRO A O 1
ATOM 1140 N N . ALA A 1 146 ? -25.374 -10.200 -21.737 1.00 44.94 146 ALA A N 1
ATOM 1141 C CA . ALA A 1 146 ? -25.348 -9.265 -22.841 1.00 44.94 146 ALA A CA 1
ATOM 1142 C C . ALA A 1 146 ? -26.790 -8.797 -23.037 1.00 44.94 146 ALA A C 1
ATOM 1144 O O . ALA A 1 146 ? -27.699 -9.616 -23.183 1.00 44.94 146 ALA A O 1
ATOM 1145 N N . ARG A 1 147 ? -27.013 -7.483 -22.978 1.00 38.31 147 ARG A N 1
ATOM 1146 C CA . ARG A 1 147 ? -28.290 -6.907 -23.385 1.00 38.31 147 ARG A CA 1
ATOM 1147 C C . ARG A 1 147 ? -28.521 -7.395 -24.812 1.00 38.31 147 ARG A C 1
ATOM 1149 O O . ARG A 1 147 ? -27.700 -7.095 -25.677 1.00 38.31 147 ARG A O 1
ATOM 1156 N N . ALA A 1 148 ? -29.561 -8.206 -25.010 1.00 35.16 148 ALA A N 1
ATOM 1157 C CA . ALA A 1 148 ? -29.890 -8.772 -26.309 1.00 35.16 148 ALA A CA 1
ATOM 1158 C C . ALA A 1 148 ? -29.852 -7.647 -27.347 1.00 35.16 148 ALA A C 1
ATOM 1160 O O . ALA A 1 148 ? -30.477 -6.599 -27.157 1.00 35.16 148 ALA A O 1
ATOM 1161 N N . ALA A 1 149 ? -29.050 -7.835 -28.394 1.00 35.94 149 ALA A N 1
ATOM 1162 C CA . ALA A 1 149 ? -29.014 -6.928 -29.521 1.00 35.94 149 ALA A CA 1
ATOM 1163 C C . ALA A 1 149 ? -30.371 -7.023 -30.224 1.00 35.94 149 ALA A C 1
ATOM 1165 O O . ALA A 1 149 ? -30.589 -7.877 -31.076 1.00 35.94 149 ALA A O 1
ATOM 1166 N N . THR A 1 150 ? -31.314 -6.173 -29.828 1.00 33.34 150 THR A N 1
ATOM 1167 C CA . THR A 1 150 ? -32.508 -5.912 -30.621 1.00 33.34 150 THR A CA 1
ATOM 1168 C C . THR A 1 150 ? -32.055 -5.144 -31.852 1.00 33.34 150 THR A C 1
ATOM 1170 O O . THR A 1 150 ? -31.742 -3.955 -31.782 1.00 33.34 150 THR A O 1
ATOM 1173 N N . SER A 1 151 ? -31.970 -5.857 -32.970 1.00 34.78 151 SER A N 1
ATOM 1174 C CA . SER A 1 151 ? -31.942 -5.290 -34.311 1.00 34.78 151 SER A CA 1
ATOM 1175 C C . SER A 1 151 ? -33.146 -4.365 -34.487 1.00 34.78 151 SER A C 1
ATOM 1177 O O . SER A 1 151 ? -34.286 -4.818 -34.420 1.00 34.78 151 SER A O 1
ATOM 1179 N N . GLY A 1 152 ? -32.905 -3.075 -34.697 1.00 29.97 152 GLY A N 1
ATOM 1180 C CA . GLY A 1 152 ? -33.969 -2.117 -34.973 1.00 29.97 152 GLY A CA 1
ATOM 1181 C C . GLY A 1 152 ? -33.440 -0.695 -34.932 1.00 29.97 152 GLY A C 1
ATOM 1182 O O . GLY A 1 152 ? -33.205 -0.148 -33.857 1.00 29.97 152 GLY A O 1
ATOM 1183 N N . GLY A 1 153 ? -33.203 -0.119 -36.110 1.00 30.02 153 GLY A N 1
ATOM 1184 C CA . GLY A 1 153 ? -32.860 1.290 -36.260 1.00 30.02 153 GLY A CA 1
ATOM 1185 C C . GLY A 1 153 ? -33.984 2.206 -35.775 1.00 30.02 153 GLY A C 1
ATOM 1186 O O . GLY A 1 153 ? -35.157 1.846 -35.814 1.00 30.02 153 GLY A O 1
ATOM 1187 N N . GLY A 1 154 ? -33.619 3.410 -35.335 1.00 27.64 154 GLY A N 1
ATOM 1188 C CA . GLY A 1 154 ? -34.593 4.438 -34.975 1.00 27.64 154 GLY A CA 1
ATOM 1189 C C . GLY A 1 154 ? -34.050 5.456 -33.984 1.00 27.64 154 GLY A C 1
ATOM 1190 O O . GLY A 1 154 ? -34.077 5.252 -32.777 1.00 27.64 154 GLY A O 1
ATOM 1191 N N . SER A 1 155 ? -33.564 6.575 -34.513 1.00 34.81 155 SER A N 1
ATOM 1192 C CA . SER A 1 155 ? -33.334 7.822 -33.777 1.00 34.81 155 SER A CA 1
ATOM 1193 C C . SER A 1 155 ? -34.621 8.311 -33.093 1.00 34.81 155 SER A C 1
ATOM 1195 O O . SER A 1 155 ? -35.658 8.366 -33.754 1.00 34.81 155 SER A O 1
ATOM 1197 N N . ARG A 1 156 ? -34.539 8.715 -31.811 1.00 28.92 156 ARG A N 1
ATOM 1198 C CA . ARG A 1 156 ? -35.021 10.001 -31.241 1.00 28.92 156 ARG A CA 1
ATOM 1199 C C . ARG A 1 156 ? -35.029 9.970 -29.703 1.00 28.92 156 ARG A C 1
ATOM 1201 O O . ARG A 1 156 ? -35.205 8.933 -29.075 1.00 28.92 156 ARG A O 1
ATOM 1208 N N . HIS A 1 157 ? -34.798 11.141 -29.114 1.00 39.12 157 HIS A N 1
ATOM 1209 C CA . HIS A 1 157 ? -34.784 11.434 -27.680 1.00 39.12 157 HIS A CA 1
ATOM 1210 C C . HIS A 1 157 ? -35.946 10.823 -26.878 1.00 39.12 157 HIS A C 1
ATOM 1212 O O . HIS A 1 157 ? -37.102 11.063 -27.208 1.00 39.12 157 HIS A O 1
ATOM 1218 N N . ALA A 1 158 ? -35.645 10.183 -25.739 1.00 29.42 158 ALA A N 1
ATOM 1219 C CA . ALA A 1 158 ? -36.600 10.027 -24.639 1.00 29.42 158 ALA A CA 1
ATOM 1220 C C . ALA A 1 158 ? -35.891 9.834 -23.281 1.00 29.42 158 ALA A C 1
ATOM 1222 O O . ALA A 1 158 ? -35.331 8.787 -22.971 1.00 29.42 158 ALA A O 1
ATOM 1223 N N . ARG A 1 159 ? -35.900 10.923 -22.506 1.00 32.09 159 ARG A N 1
ATOM 1224 C CA . ARG A 1 159 ? -35.968 11.047 -21.039 1.00 32.09 159 ARG A CA 1
ATOM 1225 C C . ARG A 1 159 ? -35.938 9.724 -20.241 1.00 32.09 159 ARG A C 1
ATOM 1227 O O . ARG A 1 159 ? -36.922 8.994 -20.207 1.00 32.09 159 ARG A O 1
ATOM 1234 N N . ALA A 1 160 ? -34.852 9.472 -19.507 1.00 31.25 160 ALA A N 1
ATOM 1235 C CA . ALA A 1 160 ? -34.806 8.402 -18.511 1.00 31.25 160 ALA A CA 1
ATOM 1236 C C . ALA A 1 160 ? -35.558 8.836 -17.239 1.00 31.25 160 ALA A C 1
ATOM 1238 O O . ALA A 1 160 ? -35.006 9.477 -16.346 1.00 31.25 160 ALA A O 1
ATOM 1239 N N . THR A 1 161 ? -36.844 8.506 -17.179 1.00 30.58 161 THR A N 1
ATOM 1240 C CA . THR A 1 161 ? -37.607 8.412 -15.933 1.00 30.58 161 THR A CA 1
ATOM 1241 C C . THR A 1 161 ? -37.005 7.322 -15.048 1.00 30.58 161 THR A C 1
ATOM 1243 O O . THR A 1 161 ? -36.802 6.194 -15.493 1.00 30.58 161 THR A O 1
ATOM 1246 N N . GLN A 1 162 ? -36.729 7.670 -13.790 1.00 40.00 162 GLN A N 1
ATOM 1247 C CA . GLN A 1 162 ? -36.346 6.748 -12.724 1.00 40.00 162 GLN A CA 1
ATOM 1248 C C . GLN A 1 162 ? -37.371 5.607 -12.620 1.00 40.00 162 GLN A C 1
ATOM 1250 O O . GLN A 1 162 ? -38.509 5.834 -12.212 1.00 40.00 162 GLN A O 1
ATOM 1255 N N . SER A 1 163 ? -36.979 4.377 -12.960 1.00 33.25 163 SER A N 1
ATOM 1256 C CA . SER A 1 163 ? -37.772 3.190 -12.639 1.00 33.25 163 SER A CA 1
ATOM 1257 C C . SER A 1 163 ? -37.356 2.672 -11.264 1.00 33.25 163 SER A C 1
ATOM 1259 O O . SER A 1 163 ? -36.241 2.186 -11.070 1.00 33.25 163 SER A O 1
ATOM 1261 N N . ARG A 1 164 ? -38.276 2.844 -10.316 1.00 27.53 164 ARG A N 1
ATOM 1262 C CA . ARG A 1 164 ? -38.240 2.397 -8.923 1.00 27.53 164 ARG A CA 1
ATOM 1263 C C . ARG A 1 164 ? -37.905 0.906 -8.796 1.00 27.53 164 ARG A C 1
ATOM 1265 O O . ARG A 1 164 ? -38.403 0.088 -9.565 1.00 27.53 164 ARG A O 1
ATOM 1272 N N . CYS A 1 165 ? -37.126 0.568 -7.769 1.00 25.22 165 CYS A N 1
ATOM 1273 C CA . CYS A 1 165 ? -37.041 -0.787 -7.227 1.00 25.22 165 CYS A CA 1
ATOM 1274 C C . CYS A 1 165 ? -38.448 -1.276 -6.830 1.00 25.22 165 CYS A C 1
ATOM 1276 O O . CYS A 1 165 ? -39.168 -0.511 -6.183 1.00 25.22 165 CYS A O 1
ATOM 1278 N N . PRO A 1 166 ? -38.854 -2.514 -7.159 1.00 31.30 166 PRO A N 1
ATOM 1279 C CA . PRO A 1 166 ? -40.116 -3.047 -6.673 1.00 31.30 166 PRO A CA 1
ATOM 1280 C C . PRO A 1 166 ? -39.986 -3.470 -5.203 1.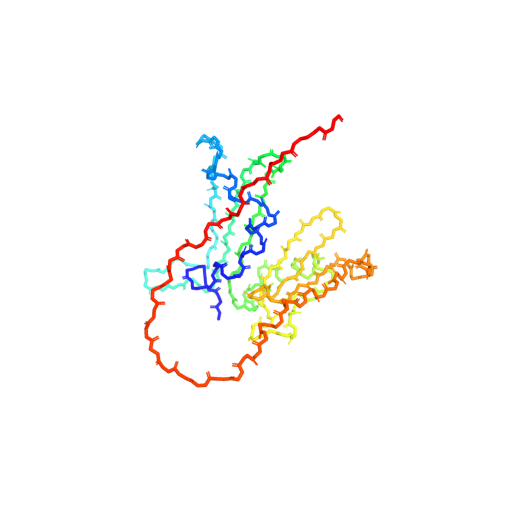00 31.30 166 PRO A C 1
ATOM 1282 O O . PRO A 1 166 ? -39.153 -4.299 -4.842 1.00 31.30 166 PRO A O 1
ATOM 1285 N N . THR A 1 167 ? -40.826 -2.873 -4.360 1.00 33.94 167 THR A N 1
ATOM 1286 C CA . THR A 1 167 ? -41.146 -3.319 -2.999 1.00 33.94 167 THR A CA 1
ATOM 1287 C C . THR A 1 167 ? -42.454 -4.111 -3.047 1.00 33.94 167 THR A C 1
ATOM 1289 O O . THR A 1 167 ? -43.429 -3.598 -3.585 1.00 33.94 167 THR A O 1
ATOM 1292 N N . SER A 1 168 ? -42.467 -5.329 -2.495 1.00 32.72 168 SER A N 1
ATOM 1293 C CA . SER A 1 168 ? -43.635 -6.138 -2.066 1.00 32.72 168 SER A CA 1
ATOM 1294 C C . SER A 1 168 ? -43.032 -7.468 -1.574 1.00 32.72 168 SER A C 1
ATOM 1296 O O . SER A 1 168 ? -42.472 -8.189 -2.388 1.00 32.72 168 SER A O 1
ATOM 1298 N N . ILE A 1 169 ? -42.816 -7.776 -0.287 1.00 36.03 169 ILE A N 1
ATOM 1299 C CA . ILE A 1 169 ? -43.736 -8.012 0.848 1.00 36.03 169 ILE A CA 1
ATOM 1300 C C . ILE A 1 169 ? -44.993 -8.787 0.433 1.00 36.03 169 ILE A C 1
ATOM 1302 O O . ILE A 1 169 ? -45.724 -8.288 -0.417 1.00 36.03 169 ILE A O 1
ATOM 1306 N N . MET A 1 170 ? -45.227 -9.969 1.030 1.00 32.22 170 MET A N 1
ATOM 1307 C CA . MET A 1 170 ? -46.430 -10.332 1.818 1.00 32.22 170 MET A CA 1
ATOM 1308 C C . MET A 1 170 ? -46.387 -11.812 2.317 1.00 32.22 170 MET A C 1
ATOM 1310 O O . MET A 1 170 ? -45.522 -12.558 1.861 1.00 32.22 170 MET A O 1
ATOM 1314 N N . PRO A 1 171 ? -47.214 -12.194 3.324 1.00 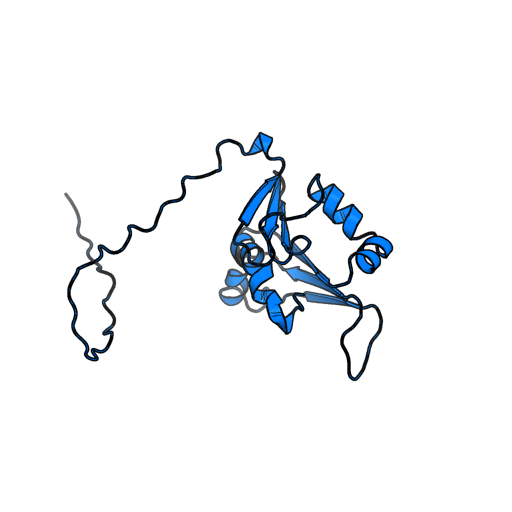39.22 171 PRO A N 1
ATOM 1315 C CA . PRO A 1 171 ? -46.870 -13.093 4.441 1.00 39.22 171 PRO A CA 1
ATOM 1316 C C . PRO A 1 171 ? -47.701 -14.398 4.518 1.00 39.22 171 PRO A C 1
ATOM 1318 O O . PRO A 1 171 ? -48.697 -14.519 3.813 1.00 39.22 171 PRO A O 1
ATOM 1321 N N . GLY A 1 172 ? -47.353 -15.270 5.483 1.00 31.42 172 GLY A N 1
ATOM 1322 C CA . GLY A 1 172 ? -48.218 -16.310 6.095 1.00 31.42 172 GLY A CA 1
ATOM 1323 C C . GLY A 1 172 ? -48.610 -17.484 5.188 1.00 31.42 172 GLY A C 1
ATOM 1324 O O . GLY A 1 172 ? -48.468 -17.367 3.972 1.00 31.42 172 GLY A O 1
ATOM 1325 N N . PRO A 1 173 ? -49.105 -18.621 5.716 1.00 40.44 173 PRO A N 1
ATOM 1326 C CA . PRO A 1 173 ? -49.779 -18.832 7.007 1.00 40.44 173 PRO A CA 1
ATOM 1327 C C . PRO A 1 173 ? -48.908 -19.384 8.147 1.00 40.44 173 PRO A C 1
ATOM 1329 O O . PRO A 1 173 ? -47.798 -19.891 7.874 1.00 40.44 173 PRO A O 1
#

Radius of gyration: 21.68 Å; chains: 1; bounding box: 67×48×53 Å

Foldseek 3Di:
DDDCVRQVCQQCVCVCVVQVLVQLVVDDPVQNDWDKDKDFPDDDPPDGGQKMWIWTFHCDGDPRHIDIDIDIDHDPVVCVVVVNQVVVCVQQVHRLADPPDPCRNAHDWDDDPQFIWRAHSRRPDIATPPNVVCVPVPDDPPDPPPPPPPPDDDDDDDDDDDDDDDDDDDDDD

Sequence (173 aa):
MSRIGGGGSHSINVAFKALNLRALWDGDPARRTIRVETEVSQRWPDNYPRWQIVHFGVPARGSLPPAHIYWYHGSLDALKRQGIWQRLEKTAGRPPISQRSRAPRSGSLLVGSKGVVHTNAYNSVCALLPEGDFSNQVGHRRSCPARAATSGGGSRHARATQSRCPTSIMPGP

Secondary structure (DSSP, 8-state):
---HHHHHHHHHHHHHHHTTTTHHHHS-TTS-PPEEEEEES---SSS--SEEEEEEEEPPBTTBPPEEEEEEEE-HHHHHHTTHHHHHHHHHTS----TTSSSTT-EEEEE-SS-EEEEETTSSSEEEESGGGGTT------PPPP-----------------PPPP------

pLDDT: mean 75.83, std 22.25, range [25.22, 95.44]